Protein AF-A0A835YBN4-F1 (afdb_monomer)

pLDDT: mean 74.6, std 15.52, range [43.59, 91.94]

Secondary structure (DSSP, 8-state):
-PPPPPPPP---HHHHHHHHHHHHHHH---TTGGGTTPPPPTT-HHHHHHHHHT-HHHHHEEEEEE---SS--SS-SS-EEEEEEPP--

Radius of gyration: 18.92 Å; Cα contacts (8 Å, |Δi|>4): 87; chains: 1; bounding box: 54×31×47 Å

Mean predicted aligned error: 13.19 Å

Sequence (89 aa):
MSQPAPQPPATTAAAALAAAAALEEVYGPSIWESAAHASVPPTAWEYQVRRQLNDAAYNHLQYVPYCSTMPVPPRCEEPKFMWRRKERH

Solvent-accessible surface area (backbone atoms only — not comparable to full-atom values): 5594 Å² total; per-residue (Å²): 137,89,80,82,79,86,74,78,79,82,78,50,68,66,60,56,50,54,52,50,57,61,47,43,78,75,71,53,56,49,42,44,64,14,6,61,86,54,73,86,57,93,79,41,60,74,59,50,53,35,58,74,66,65,33,70,60,56,77,51,28,41,81,41,42,27,37,84,59,82,78,57,48,82,63,40,91,78,51,44,75,45,79,41,75,52,81,84,126

Foldseek 3Di:
DDDDDDDDPPPDVVVVVVVVVVVCVVQPDAQQQQAVPDDDDPPPVVLVVCVVVVDPLNVFWDWGWGHPDPPRDSHHPDTDIDTDGDPDD

Organism: NCBI:txid47281

Structure (mmCIF, N/CA/C/O backbone):
data_AF-A0A835YBN4-F1
#
_entry.id   AF-A0A835YBN4-F1
#
loop_
_atom_site.group_PDB
_atom_site.id
_atom_site.type_symbol
_atom_site.label_atom_id
_atom_site.label_alt_id
_atom_site.label_comp_id
_atom_site.label_asym_id
_atom_site.label_entity_id
_atom_site.label_seq_id
_atom_site.pdbx_PDB_ins_code
_atom_site.Cartn_x
_atom_site.Cartn_y
_atom_site.Cartn_z
_atom_site.occupancy
_atom_site.B_iso_or_equiv
_atom_site.auth_seq_id
_atom_site.auth_comp_id
_atom_site.auth_asym_id
_atom_site.auth_atom_id
_atom_site.pdbx_PDB_model_num
ATOM 1 N N . MET A 1 1 ? -43.148 23.254 -29.489 1.00 44.47 1 MET A N 1
ATOM 2 C CA . MET A 1 1 ? -42.618 21.944 -29.919 1.00 44.47 1 MET A CA 1
ATOM 3 C C . MET A 1 1 ? -41.347 21.688 -29.124 1.00 44.47 1 MET A C 1
ATOM 5 O O . MET A 1 1 ? -40.341 22.329 -29.392 1.00 44.47 1 MET A O 1
ATOM 9 N N . SER A 1 2 ? -41.437 20.870 -28.074 1.00 50.56 2 SER A N 1
ATOM 10 C CA . SER A 1 2 ? -40.315 20.531 -27.189 1.00 50.56 2 SER A CA 1
ATOM 11 C C . SER A 1 2 ? -39.433 19.474 -27.850 1.00 50.56 2 SER A C 1
ATOM 13 O O . SER A 1 2 ? -39.938 18.412 -28.204 1.00 50.56 2 SER A O 1
ATOM 15 N N . GLN A 1 3 ? -38.137 19.742 -28.005 1.00 56.88 3 GLN A N 1
ATOM 16 C CA . GLN A 1 3 ? -37.148 18.697 -28.287 1.00 56.88 3 GLN A CA 1
ATOM 17 C C . GLN A 1 3 ? -36.542 18.226 -26.954 1.00 56.88 3 GLN A C 1
ATOM 19 O O . GLN A 1 3 ? -36.223 19.076 -26.119 1.00 56.88 3 GLN A O 1
ATOM 24 N N . PRO A 1 4 ? -36.413 16.909 -26.708 1.00 48.34 4 PRO A N 1
ATOM 25 C CA . PRO A 1 4 ? -35.791 16.400 -25.495 1.00 48.34 4 PRO A CA 1
ATOM 26 C C . PRO A 1 4 ? -34.265 16.525 -25.584 1.00 48.34 4 PRO A C 1
ATOM 28 O O . PRO A 1 4 ? -33.670 16.356 -26.647 1.00 48.34 4 PRO A O 1
ATOM 31 N N . ALA A 1 5 ? -33.643 16.838 -24.448 1.00 54.28 5 ALA A N 1
ATOM 32 C CA . ALA A 1 5 ? -32.200 16.974 -24.303 1.00 54.28 5 ALA A CA 1
ATOM 33 C C . ALA A 1 5 ? -31.458 15.677 -24.698 1.00 54.28 5 ALA A C 1
ATOM 35 O O . ALA A 1 5 ? -31.942 14.586 -24.378 1.00 54.28 5 ALA A O 1
ATOM 36 N N . PRO A 1 6 ? -30.276 15.763 -25.337 1.00 49.06 6 PRO A N 1
ATOM 37 C CA . PRO A 1 6 ? -29.439 14.594 -25.566 1.00 49.06 6 PRO A CA 1
ATOM 38 C C . PRO A 1 6 ? -28.955 14.060 -24.213 1.00 49.06 6 PRO A C 1
ATOM 40 O O . PRO A 1 6 ? -28.275 14.757 -23.459 1.00 49.06 6 PRO A O 1
ATOM 43 N N . GLN A 1 7 ? -29.345 12.831 -23.881 1.00 57.34 7 GLN A N 1
ATOM 44 C CA . GLN A 1 7 ? -28.835 12.146 -22.699 1.00 57.34 7 GLN A CA 1
ATOM 45 C C . GLN A 1 7 ? -27.337 11.853 -22.874 1.00 57.34 7 GLN A C 1
ATOM 47 O O . GLN A 1 7 ? -26.923 11.483 -23.977 1.00 57.34 7 GLN A O 1
ATOM 52 N N . PRO A 1 8 ? -26.510 11.998 -21.823 1.00 54.62 8 PRO A N 1
ATOM 53 C CA . PRO A 1 8 ? -25.116 11.585 -21.896 1.00 54.62 8 PRO A CA 1
ATOM 54 C C . PRO A 1 8 ? -25.057 10.065 -22.112 1.00 54.62 8 PRO A C 1
ATOM 56 O O . PRO A 1 8 ? -25.837 9.338 -21.487 1.00 54.62 8 PRO A O 1
ATOM 59 N N . PRO A 1 9 ? -24.158 9.555 -22.974 1.00 48.28 9 PRO A N 1
ATOM 60 C CA . PRO A 1 9 ? -23.984 8.121 -23.098 1.00 48.28 9 PRO A CA 1
ATOM 61 C C . PRO A 1 9 ? -23.549 7.593 -21.733 1.00 48.28 9 PRO A C 1
ATOM 63 O O . PRO A 1 9 ? -22.599 8.093 -21.131 1.00 48.28 9 PRO A O 1
ATOM 66 N N . ALA A 1 10 ? -24.282 6.604 -21.229 1.00 51.59 10 ALA A N 1
ATOM 67 C CA . ALA A 1 10 ? -23.876 5.821 -20.080 1.00 51.59 10 ALA A CA 1
ATOM 68 C C . ALA A 1 10 ? -22.556 5.124 -20.437 1.00 51.59 10 ALA A C 1
ATOM 70 O O . ALA A 1 10 ? -22.552 4.033 -21.008 1.00 51.59 10 ALA A O 1
ATOM 71 N N . THR A 1 11 ? -21.436 5.794 -20.156 1.00 53.25 11 THR A N 1
ATOM 72 C CA . THR A 1 11 ? -20.089 5.249 -20.298 1.00 53.25 11 THR A CA 1
ATOM 73 C C . THR A 1 11 ? -20.008 4.041 -19.389 1.00 53.25 11 THR A C 1
ATOM 75 O O . THR A 1 11 ? -19.889 4.138 -18.169 1.00 53.25 11 THR A O 1
ATOM 78 N N . THR A 1 12 ? -20.174 2.879 -20.002 1.00 55.81 12 THR A N 1
ATOM 79 C CA . THR A 1 12 ? -20.163 1.595 -19.330 1.00 55.81 12 THR A CA 1
ATOM 80 C C . THR A 1 12 ? -18.754 1.408 -18.781 1.00 55.81 12 THR A C 1
ATOM 82 O O . THR A 1 12 ? -17.789 1.476 -19.540 1.00 55.81 12 THR A O 1
ATOM 85 N N . ALA A 1 13 ? -18.618 1.182 -17.472 1.00 49.88 13 ALA A N 1
ATOM 86 C CA . ALA A 1 13 ? -17.328 0.973 -16.803 1.00 49.88 13 ALA A CA 1
ATOM 87 C C . ALA A 1 13 ? -16.459 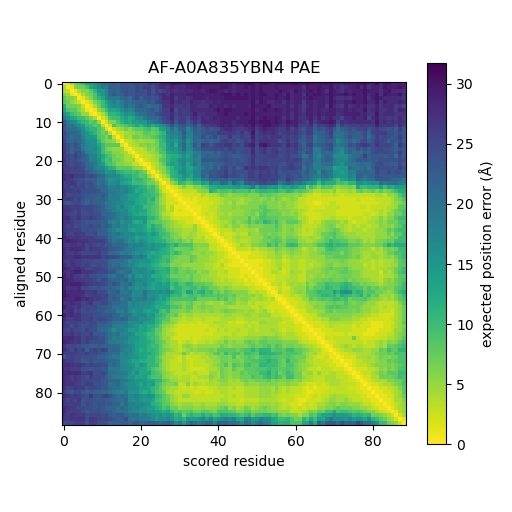-0.104 -17.492 1.00 49.88 13 ALA A C 1
ATOM 89 O O . ALA A 1 13 ? -15.235 -0.036 -17.449 1.00 49.88 13 ALA A O 1
ATOM 90 N N . ALA A 1 14 ? -17.088 -1.038 -18.212 1.00 51.44 14 ALA A N 1
ATOM 91 C CA . ALA A 1 14 ? -16.429 -2.032 -19.053 1.00 51.44 14 ALA A CA 1
ATOM 92 C C . ALA A 1 14 ? -15.583 -1.431 -20.198 1.00 51.44 14 ALA A C 1
ATOM 94 O O . ALA A 1 14 ? -14.508 -1.945 -20.490 1.00 51.44 14 ALA A O 1
ATOM 95 N N . ALA A 1 15 ? -16.017 -0.328 -20.818 1.00 43.59 15 ALA A N 1
ATOM 96 C CA . ALA A 1 15 ? -15.259 0.341 -21.879 1.00 43.59 15 ALA A CA 1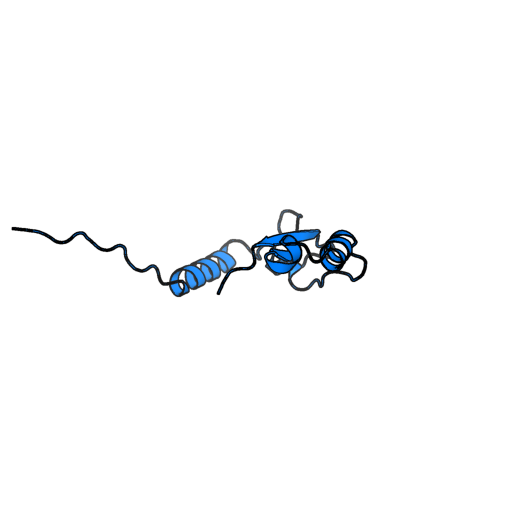
ATOM 97 C C . ALA A 1 15 ? -14.035 1.094 -21.326 1.00 43.59 15 ALA A C 1
ATOM 99 O O . ALA A 1 15 ? -12.991 1.135 -21.971 1.00 43.59 15 ALA A O 1
ATOM 100 N N . ALA A 1 16 ? -14.137 1.631 -20.105 1.00 51.31 16 ALA A N 1
ATOM 101 C CA . ALA A 1 16 ? -13.000 2.227 -19.403 1.00 51.31 16 ALA A CA 1
ATOM 102 C C . ALA A 1 16 ? -11.979 1.161 -18.970 1.00 51.31 16 ALA A C 1
ATOM 104 O O . ALA A 1 16 ? -10.778 1.385 -19.089 1.00 51.31 16 ALA A O 1
ATOM 105 N N . LEU A 1 17 ? -12.449 -0.016 -18.539 1.00 53.09 17 LEU A N 1
ATOM 106 C CA . LEU A 1 17 ? -11.584 -1.146 -18.196 1.00 53.09 17 LEU A CA 1
ATOM 107 C C . LEU A 1 17 ? -10.829 -1.680 -19.427 1.00 53.09 17 LEU A C 1
ATOM 109 O O . LEU A 1 17 ? -9.635 -1.946 -19.348 1.00 53.09 17 LEU A O 1
ATOM 113 N N . ALA A 1 18 ? -11.503 -1.773 -20.580 1.00 56.31 18 ALA A N 1
ATOM 114 C CA . ALA A 1 18 ? -10.886 -2.202 -21.836 1.00 56.31 18 ALA A CA 1
ATOM 115 C C . ALA A 1 18 ? -9.859 -1.186 -22.372 1.00 56.31 18 ALA A C 1
ATOM 117 O O . ALA A 1 18 ? -8.814 -1.578 -22.883 1.00 56.31 18 ALA A O 1
ATOM 118 N N . ALA A 1 19 ? -10.119 0.117 -22.219 1.00 52.91 19 ALA A N 1
ATOM 119 C CA . ALA A 1 19 ? -9.159 1.159 -22.584 1.00 52.91 19 ALA A CA 1
ATOM 120 C C . ALA A 1 19 ? -7.941 1.202 -21.642 1.00 52.91 19 ALA A C 1
ATOM 122 O O . ALA A 1 19 ? -6.832 1.466 -22.098 1.00 52.91 19 ALA A O 1
ATOM 123 N N . ALA A 1 20 ? -8.127 0.914 -20.348 1.00 55.59 20 ALA A N 1
ATOM 124 C CA . ALA A 1 20 ? -7.025 0.787 -19.394 1.00 55.59 20 ALA A CA 1
ATOM 125 C C . ALA A 1 20 ? -6.126 -0.417 -19.725 1.00 55.59 20 ALA A C 1
ATOM 127 O O . ALA A 1 20 ? -4.911 -0.257 -19.780 1.00 55.59 20 ALA A O 1
ATOM 128 N N . ALA A 1 21 ? -6.722 -1.568 -20.058 1.00 57.41 21 ALA A N 1
ATOM 129 C CA . ALA A 1 21 ? -5.982 -2.750 -20.506 1.00 57.41 21 ALA A CA 1
ATOM 130 C C . ALA A 1 21 ? -5.196 -2.495 -21.809 1.00 57.41 21 ALA A C 1
ATOM 132 O O . ALA A 1 21 ? -4.058 -2.928 -21.948 1.00 57.41 21 ALA A O 1
ATOM 133 N N . ALA A 1 22 ? -5.767 -1.736 -22.753 1.00 53.56 22 ALA A N 1
ATOM 134 C CA . ALA A 1 22 ? -5.082 -1.375 -23.997 1.00 53.56 22 ALA A CA 1
ATOM 135 C C . ALA A 1 22 ? -3.920 -0.379 -23.796 1.00 53.56 22 ALA A C 1
ATOM 137 O O . ALA A 1 22 ? -2.981 -0.360 -24.588 1.00 53.56 22 ALA A O 1
ATOM 138 N N . LEU A 1 23 ? -3.961 0.459 -22.753 1.00 53.94 23 LEU A N 1
ATOM 139 C CA . LEU A 1 23 ? -2.853 1.357 -22.399 1.00 53.94 23 LEU A CA 1
ATOM 140 C C . LEU A 1 23 ? -1.727 0.639 -21.642 1.00 53.94 23 LEU A C 1
ATOM 142 O O . LEU A 1 23 ? -0.570 1.049 -21.762 1.00 53.94 23 LEU A O 1
ATOM 146 N N . GLU A 1 24 ? -2.045 -0.430 -20.910 1.00 53.28 24 GLU A N 1
ATOM 147 C CA . GLU A 1 24 ? -1.070 -1.294 -20.229 1.00 53.28 24 GLU A CA 1
ATOM 148 C C . GLU A 1 24 ? -0.064 -1.908 -21.226 1.00 53.28 24 GLU A C 1
ATOM 150 O O . GLU A 1 24 ? 1.134 -1.963 -20.946 1.00 53.28 24 GLU A O 1
ATOM 155 N N . GLU A 1 25 ? -0.510 -2.256 -22.443 1.00 51.25 25 GLU A N 1
ATOM 156 C CA . GLU A 1 25 ? 0.370 -2.760 -23.513 1.00 51.25 25 GLU A CA 1
ATOM 157 C C . GLU A 1 25 ? 1.349 -1.707 -24.070 1.00 51.25 25 GLU A C 1
ATOM 159 O O . GLU A 1 25 ? 2.372 -2.071 -24.651 1.00 51.25 25 GLU A O 1
ATOM 164 N N . VAL A 1 26 ? 1.080 -0.406 -23.899 1.00 59.22 26 VAL A N 1
ATOM 165 C CA . VAL A 1 26 ? 1.876 0.676 -24.516 1.00 59.22 26 VAL A CA 1
ATOM 166 C C . VAL A 1 26 ? 2.917 1.270 -23.555 1.00 59.22 26 VAL A C 1
ATOM 168 O O . VAL A 1 26 ? 3.940 1.782 -24.011 1.00 59.22 26 VAL A O 1
ATOM 171 N N . TYR A 1 27 ? 2.699 1.197 -22.235 1.00 63.00 27 TYR A N 1
ATOM 172 C CA . TYR A 1 27 ? 3.492 1.952 -21.247 1.00 63.00 27 TYR A CA 1
ATOM 173 C C . TYR A 1 27 ? 4.164 1.117 -20.142 1.00 63.00 27 TYR A C 1
ATOM 175 O O . TYR A 1 27 ? 4.870 1.684 -19.305 1.00 63.00 27 TYR A O 1
ATOM 183 N N . GLY A 1 28 ? 4.033 -0.213 -20.170 1.00 69.38 28 GLY A N 1
ATOM 184 C CA . GLY A 1 28 ? 4.554 -1.088 -19.117 1.00 69.38 28 GLY A CA 1
ATOM 185 C C . GLY A 1 28 ? 3.655 -1.108 -17.870 1.00 69.38 28 GLY A C 1
ATOM 186 O O . GLY A 1 28 ? 2.633 -0.422 -17.834 1.00 69.38 28 GLY A O 1
ATOM 187 N N . PRO A 1 29 ? 4.011 -1.908 -16.848 1.00 80.06 29 PRO A N 1
ATOM 188 C CA . PRO A 1 29 ? 3.154 -2.122 -15.688 1.00 80.06 29 PRO A CA 1
ATOM 189 C C . PRO A 1 29 ? 2.992 -0.842 -14.869 1.00 80.06 29 PRO A C 1
ATOM 191 O O . PRO A 1 29 ? 3.922 -0.043 -14.719 1.00 80.06 29 PRO A O 1
ATOM 194 N N . SER A 1 30 ? 1.803 -0.649 -14.307 1.00 85.50 30 SER A N 1
ATOM 195 C CA . SER A 1 30 ? 1.531 0.480 -13.427 1.00 85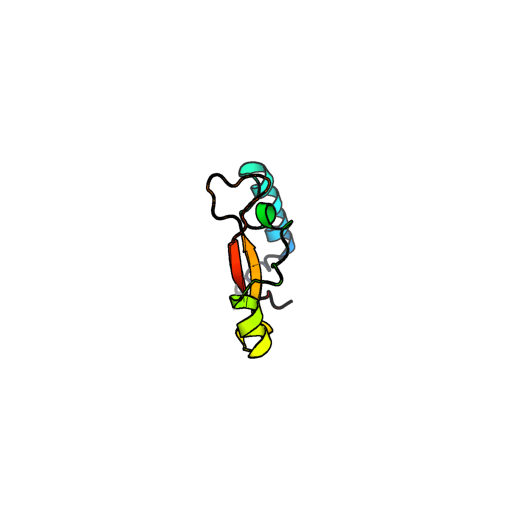.50 30 SER A CA 1
ATOM 196 C C . SER A 1 30 ? 2.302 0.364 -12.108 1.00 85.50 30 SER A C 1
ATOM 198 O O . SER A 1 30 ? 2.657 -0.722 -11.644 1.00 85.50 30 SER A O 1
ATOM 200 N N . ILE A 1 31 ? 2.491 1.500 -11.424 1.00 87.50 31 ILE A N 1
ATOM 201 C CA . ILE A 1 31 ? 3.127 1.540 -10.093 1.00 87.50 31 ILE A CA 1
ATOM 202 C C . ILE A 1 31 ? 2.446 0.618 -9.069 1.00 87.50 31 ILE A C 1
ATOM 204 O O . ILE A 1 31 ? 3.071 0.230 -8.083 1.00 87.50 31 ILE A O 1
ATOM 208 N N . TRP A 1 32 ? 1.170 0.292 -9.285 1.00 88.38 32 TRP A N 1
ATOM 209 C CA . TRP A 1 32 ? 0.373 -0.566 -8.419 1.00 88.38 32 TRP A CA 1
ATOM 210 C C . TRP A 1 32 ? 0.579 -2.037 -8.765 1.00 88.38 32 TRP A C 1
ATOM 212 O O . TRP A 1 32 ? 0.855 -2.825 -7.867 1.00 88.38 32 TRP A O 1
ATOM 222 N N . GLU A 1 33 ? 0.513 -2.401 -10.048 1.00 86.50 33 GLU A N 1
ATOM 223 C CA . GLU A 1 33 ? 0.740 -3.777 -10.520 1.00 86.50 33 GLU A CA 1
ATOM 224 C C . GLU A 1 33 ? 2.136 -4.269 -10.154 1.00 86.50 33 GLU A C 1
ATOM 226 O O . GLU A 1 33 ? 2.287 -5.342 -9.567 1.00 86.50 33 GLU A O 1
ATOM 231 N N . SER A 1 34 ? 3.153 -3.436 -10.371 1.00 87.00 34 SER A N 1
ATOM 232 C CA . SER A 1 34 ? 4.535 -3.765 -10.020 1.00 87.00 34 SER A CA 1
ATOM 233 C C . SER A 1 34 ? 4.733 -4.041 -8.533 1.00 87.00 34 SER A C 1
ATOM 235 O O . SER A 1 34 ? 5.650 -4.773 -8.156 1.00 87.00 34 SER A O 1
ATOM 237 N N . ALA A 1 35 ? 3.884 -3.476 -7.674 1.00 88.88 35 ALA A N 1
ATOM 238 C CA . ALA A 1 35 ? 3.928 -3.637 -6.225 1.00 88.88 35 ALA A CA 1
ATOM 239 C C . ALA A 1 35 ? 2.836 -4.580 -5.679 1.00 88.88 35 ALA A C 1
ATOM 241 O O . ALA A 1 35 ? 2.845 -4.887 -4.490 1.00 88.88 35 ALA A O 1
ATOM 242 N N . ALA A 1 36 ? 1.932 -5.092 -6.524 1.00 86.50 36 ALA A N 1
ATOM 243 C CA . ALA A 1 36 ? 0.777 -5.897 -6.113 1.00 86.50 36 ALA A CA 1
ATOM 244 C C . ALA A 1 36 ? 1.166 -7.230 -5.454 1.00 86.50 36 ALA A C 1
ATOM 246 O O . ALA A 1 36 ? 0.406 -7.791 -4.668 1.00 86.50 36 ALA A O 1
ATOM 247 N N . HIS A 1 37 ? 2.369 -7.724 -5.744 1.00 84.12 37 HIS A N 1
ATOM 248 C CA . HIS A 1 37 ? 2.924 -8.931 -5.137 1.00 84.12 37 HIS A CA 1
ATOM 249 C C . HIS A 1 37 ? 3.323 -8.746 -3.661 1.00 84.12 37 HIS A C 1
ATOM 251 O O . HIS A 1 37 ? 3.609 -9.729 -2.977 1.00 84.12 37 HIS A O 1
ATOM 257 N N . ALA A 1 38 ? 3.378 -7.508 -3.167 1.00 86.00 38 ALA A N 1
ATOM 258 C CA . ALA A 1 38 ? 3.789 -7.210 -1.809 1.00 86.00 38 ALA A CA 1
ATOM 259 C C . ALA A 1 38 ? 2.599 -7.142 -0.851 1.00 86.00 38 ALA A C 1
ATOM 261 O O . ALA A 1 38 ? 1.651 -6.382 -1.038 1.00 86.00 38 ALA A O 1
ATOM 262 N N . SER A 1 39 ? 2.673 -7.901 0.237 1.00 84.25 39 SER A N 1
ATOM 263 C CA . SER A 1 39 ? 1.731 -7.774 1.347 1.00 84.25 39 SER A CA 1
ATOM 264 C C . SER A 1 39 ? 2.157 -6.658 2.296 1.00 84.25 39 SER A C 1
ATOM 266 O O . SER A 1 39 ? 3.350 -6.480 2.542 1.00 84.25 39 SER A O 1
ATOM 268 N N . VAL A 1 40 ? 1.188 -5.973 2.909 1.00 83.06 40 VAL A N 1
ATOM 269 C CA . VAL A 1 40 ? 1.447 -5.042 4.018 1.00 83.06 40 VAL A CA 1
ATOM 270 C C . VAL A 1 40 ? 2.199 -5.786 5.127 1.00 83.06 40 VAL A C 1
ATOM 272 O O . VAL A 1 40 ? 1.651 -6.751 5.671 1.00 83.06 40 VAL A O 1
ATOM 275 N N . PRO A 1 41 ? 3.435 -5.385 5.474 1.00 81.94 41 PRO A N 1
ATOM 276 C CA . PRO A 1 41 ? 4.196 -6.085 6.488 1.00 81.94 41 PRO A CA 1
ATOM 277 C C . PRO A 1 41 ? 3.510 -5.922 7.848 1.00 81.94 41 PRO A C 1
ATOM 279 O O . PRO A 1 41 ? 2.961 -4.856 8.149 1.00 81.94 41 PRO A O 1
ATOM 282 N N . PRO A 1 42 ? 3.566 -6.945 8.718 1.00 77.56 42 PRO A N 1
ATOM 283 C CA . PRO A 1 42 ? 2.948 -6.868 10.033 1.00 77.56 42 PRO A CA 1
ATOM 284 C C . PRO A 1 42 ? 3.568 -5.759 10.883 1.00 77.56 42 PRO A C 1
ATOM 286 O O . PRO A 1 42 ? 2.897 -5.256 11.768 1.00 77.56 42 PRO A O 1
ATOM 289 N N . THR A 1 43 ? 4.804 -5.342 10.601 1.00 82.00 43 THR A N 1
ATOM 290 C CA . THR A 1 43 ? 5.533 -4.266 11.287 1.00 82.00 43 THR A CA 1
ATOM 291 C C . THR A 1 43 ? 5.189 -2.856 10.792 1.00 82.00 43 THR A C 1
ATOM 293 O O . THR A 1 43 ? 5.752 -1.891 11.305 1.00 82.00 43 THR A O 1
ATOM 296 N N . ALA A 1 44 ? 4.279 -2.698 9.822 1.00 84.31 44 ALA A N 1
ATOM 297 C CA . ALA A 1 44 ? 3.855 -1.387 9.332 1.00 84.31 44 ALA A CA 1
ATOM 298 C C . ALA A 1 44 ? 3.111 -0.605 10.429 1.00 84.31 44 ALA A C 1
ATOM 300 O O . ALA A 1 44 ? 1.901 -0.763 10.620 1.00 84.31 44 ALA A O 1
ATOM 301 N N . TRP A 1 45 ? 3.840 0.250 11.152 1.00 83.75 45 TRP A N 1
ATOM 302 C CA . TRP A 1 45 ? 3.322 0.996 12.302 1.00 83.75 45 TRP A CA 1
ATOM 303 C C . TRP A 1 45 ? 2.101 1.854 11.935 1.00 83.75 45 TRP A C 1
ATOM 305 O O . TRP A 1 45 ? 1.132 1.902 12.685 1.00 83.75 45 TRP A O 1
ATOM 315 N N . GLU A 1 46 ? 2.092 2.455 10.744 1.00 84.00 46 GLU A N 1
ATOM 316 C CA . GLU A 1 46 ? 1.001 3.307 10.248 1.00 84.00 46 GLU A CA 1
ATOM 317 C C . GLU A 1 46 ? -0.307 2.526 10.088 1.00 84.00 46 GLU A C 1
ATOM 319 O O . GLU A 1 46 ? -1.391 3.026 10.402 1.00 84.00 46 GLU A O 1
ATOM 324 N N . TYR A 1 47 ? -0.196 1.282 9.616 1.00 84.38 47 TYR A N 1
ATOM 325 C CA . TYR A 1 47 ? -1.321 0.365 9.501 1.00 84.38 47 TYR A CA 1
ATOM 326 C C . TYR A 1 47 ? -1.792 -0.094 10.881 1.00 84.38 47 TYR A C 1
ATOM 328 O O . TYR A 1 47 ? -2.990 -0.060 11.168 1.00 84.38 47 TYR A O 1
ATOM 336 N N . GLN A 1 48 ? -0.861 -0.473 11.761 1.00 85.94 48 GLN A N 1
ATOM 337 C CA . GLN A 1 48 ? -1.189 -0.950 13.103 1.00 85.94 48 GLN A CA 1
ATOM 338 C C . GLN A 1 48 ? -1.866 0.120 13.966 1.00 85.94 48 GLN A C 1
ATOM 340 O O . GLN A 1 48 ? -2.893 -0.170 14.574 1.00 85.94 48 GLN A O 1
ATOM 345 N N . VAL A 1 49 ? -1.345 1.349 13.990 1.00 86.69 49 VAL A N 1
ATOM 346 C CA . VAL A 1 49 ? -1.905 2.452 14.788 1.00 86.69 49 VAL A CA 1
ATOM 347 C C . VAL A 1 49 ? -3.338 2.752 14.356 1.00 86.69 49 VAL A C 1
ATOM 349 O O . VAL A 1 49 ? -4.242 2.799 15.186 1.00 86.69 49 VAL A O 1
ATOM 352 N N . ARG A 1 50 ? -3.588 2.881 13.048 1.00 85.25 50 ARG A N 1
ATOM 353 C CA . ARG A 1 50 ? -4.937 3.174 12.535 1.00 85.25 50 ARG A CA 1
ATOM 354 C C . ARG A 1 50 ? -5.905 2.006 12.716 1.00 85.25 50 ARG A C 1
ATOM 356 O O . ARG A 1 50 ? -7.085 2.238 12.967 1.00 85.25 50 ARG A O 1
ATOM 363 N N . ARG A 1 51 ? -5.411 0.764 12.641 1.00 84.38 51 ARG A N 1
ATOM 364 C CA . ARG A 1 51 ? -6.186 -0.441 12.970 1.00 84.38 51 ARG A CA 1
ATOM 365 C C . ARG A 1 51 ? -6.573 -0.475 14.451 1.00 84.38 51 ARG A C 1
ATOM 367 O O . ARG A 1 51 ? -7.715 -0.797 14.752 1.00 84.38 51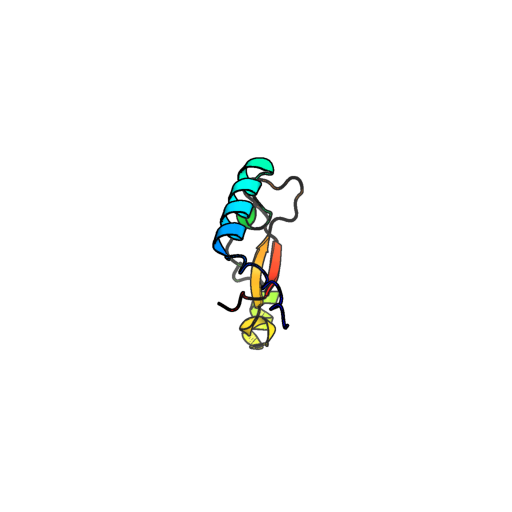 ARG A O 1
ATOM 374 N N . GLN A 1 52 ? -5.655 -0.145 15.362 1.00 87.06 52 GLN A N 1
ATOM 375 C CA . GLN A 1 52 ? -5.928 -0.103 16.806 1.00 87.06 52 GLN A CA 1
ATOM 376 C C . GLN A 1 52 ? -6.919 1.006 17.174 1.00 87.06 52 GLN A C 1
ATOM 378 O O . GLN A 1 52 ? -7.807 0.785 17.989 1.00 87.06 52 GLN A O 1
ATOM 383 N N . LEU A 1 53 ? -6.797 2.176 16.542 1.00 87.19 53 LEU A N 1
ATOM 384 C CA . LEU A 1 53 ? -7.705 3.308 16.747 1.00 87.19 53 LEU A CA 1
ATOM 385 C C . LEU A 1 53 ? -9.083 3.116 16.092 1.00 87.19 53 LEU A C 1
ATOM 387 O O . LEU A 1 53 ? -9.991 3.890 16.377 1.00 87.19 53 LEU A O 1
ATOM 391 N N . ASN A 1 54 ? -9.238 2.112 15.219 1.00 82.56 54 ASN A N 1
ATOM 392 C CA . ASN A 1 54 ? -10.447 1.869 14.426 1.00 82.56 54 ASN A CA 1
ATOM 393 C C . ASN A 1 54 ? -10.965 3.140 13.715 1.00 82.56 54 ASN A C 1
AT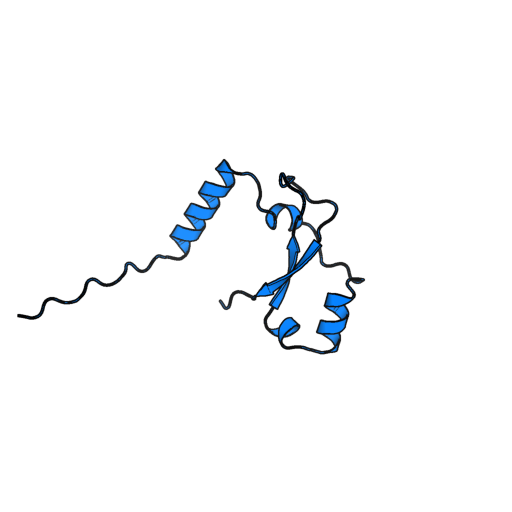OM 395 O O . ASN A 1 54 ? -12.155 3.458 13.721 1.00 82.56 54 ASN A O 1
ATOM 399 N N . ASP A 1 55 ? -10.035 3.893 13.129 1.00 80.94 55 ASP A N 1
ATOM 400 C CA . ASP A 1 55 ? -10.299 5.203 12.534 1.00 80.94 55 ASP A CA 1
ATOM 401 C C . ASP A 1 55 ? -11.118 5.095 11.226 1.00 80.94 55 ASP A C 1
ATOM 403 O O . ASP A 1 55 ? -11.118 4.073 10.532 1.00 80.94 55 ASP A O 1
ATOM 407 N N . ALA A 1 56 ? -11.782 6.181 10.828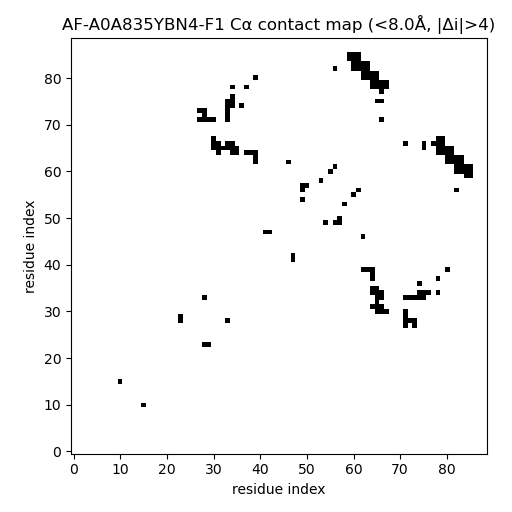 1.00 76.50 56 ALA A N 1
ATOM 408 C CA . ALA A 1 56 ? -12.487 6.308 9.553 1.00 76.50 56 ALA A CA 1
ATOM 409 C C . ALA A 1 56 ? -11.581 5.966 8.356 1.00 76.50 56 ALA A C 1
ATOM 411 O O . ALA A 1 56 ? -12.046 5.396 7.368 1.00 76.50 56 ALA A O 1
ATOM 412 N N . ALA A 1 57 ? -10.278 6.245 8.459 1.00 76.25 57 ALA A N 1
ATOM 413 C CA . ALA A 1 57 ? -9.287 5.832 7.472 1.00 76.25 57 ALA A CA 1
ATOM 414 C C . ALA A 1 57 ? -9.178 4.304 7.339 1.00 76.25 57 ALA A C 1
ATOM 416 O O . ALA A 1 57 ? -9.135 3.798 6.226 1.00 76.25 57 ALA A O 1
ATOM 417 N N . TYR A 1 58 ? -9.198 3.547 8.437 1.00 81.62 58 TYR A N 1
ATOM 418 C CA . TYR A 1 58 ? -9.185 2.081 8.380 1.00 81.62 58 TYR A CA 1
ATOM 419 C C . TYR A 1 58 ? -10.482 1.529 7.760 1.00 81.62 58 TYR A C 1
ATOM 421 O O . TYR A 1 58 ? -10.478 0.599 6.943 1.00 81.62 58 TYR A O 1
ATOM 429 N N . ASN A 1 59 ? -11.605 2.160 8.102 1.00 82.00 59 ASN A N 1
ATOM 430 C CA . ASN A 1 59 ? -12.922 1.745 7.639 1.00 82.00 59 ASN A CA 1
ATOM 431 C C . ASN A 1 59 ? -13.144 2.057 6.148 1.00 82.00 59 ASN A C 1
ATOM 433 O O . ASN A 1 59 ? -13.604 1.192 5.397 1.00 82.00 59 ASN A O 1
ATOM 437 N N . HIS A 1 60 ? -12.740 3.239 5.676 1.00 84.06 60 HIS A N 1
ATOM 438 C CA . HIS A 1 60 ? -13.063 3.740 4.332 1.00 84.06 60 HIS A CA 1
ATOM 439 C C . HIS A 1 60 ? -11.882 3.805 3.352 1.00 84.06 60 HIS A C 1
ATOM 441 O O . HIS A 1 60 ? -12.102 4.014 2.156 1.00 84.06 60 HIS A O 1
ATOM 447 N N . LEU A 1 61 ? -10.645 3.619 3.814 1.00 86.62 61 LEU A N 1
ATOM 448 C CA . LEU A 1 61 ? -9.444 3.593 2.976 1.00 86.62 61 LEU A CA 1
ATOM 449 C C . LEU A 1 61 ? -8.788 2.205 3.031 1.00 86.62 61 LEU A C 1
ATOM 451 O O . LEU A 1 61 ? -8.898 1.468 4.009 1.00 86.62 61 LEU A O 1
ATOM 455 N N . GLN A 1 62 ? -8.130 1.829 1.943 1.00 87.06 62 GLN A N 1
ATOM 456 C CA . GLN A 1 62 ? -7.328 0.626 1.792 1.00 87.06 62 GLN A CA 1
ATOM 457 C C . GLN A 1 62 ? -5.854 1.021 1.828 1.00 87.06 62 GLN A C 1
ATOM 459 O O . GLN A 1 62 ? -5.445 1.948 1.131 1.00 8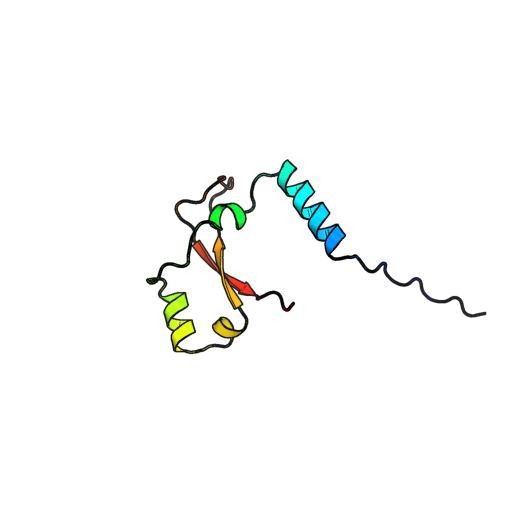7.06 62 GLN A O 1
ATOM 464 N N . TYR A 1 63 ? -5.059 0.327 2.633 1.00 88.06 63 TYR A N 1
ATOM 465 C CA . TYR A 1 63 ? -3.611 0.498 2.647 1.00 88.06 63 TYR A CA 1
ATOM 466 C C . TYR A 1 63 ? -3.013 -0.415 1.574 1.00 88.06 63 TYR A C 1
ATOM 468 O O . TYR A 1 63 ? -3.102 -1.638 1.692 1.00 88.06 63 TYR A O 1
ATOM 476 N N . VAL A 1 64 ? -2.493 0.177 0.500 1.00 90.12 64 VAL A N 1
ATOM 477 C CA . VAL A 1 64 ? -2.050 -0.527 -0.713 1.00 90.12 64 VAL A CA 1
ATOM 478 C C . VAL A 1 64 ? -0.566 -0.273 -0.994 1.00 90.12 64 VAL A C 1
ATOM 480 O O . VAL A 1 64 ? -0.092 0.843 -0.752 1.00 90.12 64 VAL A O 1
ATOM 483 N N . PRO A 1 65 ? 0.174 -1.283 -1.486 1.00 91.94 65 PRO A N 1
ATOM 484 C CA . PRO A 1 65 ? 1.559 -1.124 -1.911 1.00 91.94 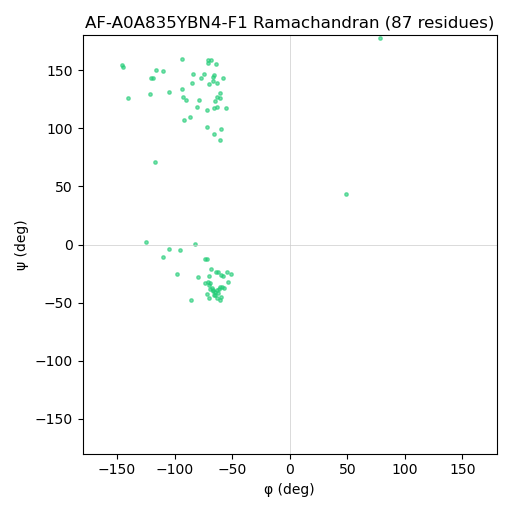65 PRO A CA 1
ATOM 485 C C . PRO A 1 65 ? 1.646 -0.386 -3.256 1.00 91.94 65 PRO A C 1
ATOM 487 O O . PRO A 1 65 ? 0.790 -0.561 -4.120 1.00 91.94 65 PRO A O 1
ATOM 490 N N . TYR A 1 66 ? 2.696 0.406 -3.452 1.00 90.38 66 TYR A N 1
ATOM 491 C CA . TYR A 1 66 ? 3.020 1.071 -4.710 1.00 90.38 66 TYR A CA 1
ATOM 492 C C . TYR A 1 66 ? 4.532 1.162 -4.923 1.00 90.38 66 TYR A C 1
ATOM 494 O O . TYR A 1 66 ? 5.324 1.214 -3.977 1.00 90.38 66 TYR A O 1
ATOM 502 N N . CYS A 1 67 ? 4.932 1.212 -6.188 1.00 90.62 67 CYS A N 1
ATOM 503 C CA . CYS A 1 67 ? 6.306 1.427 -6.601 1.00 90.62 67 CYS A CA 1
ATOM 504 C C . CYS A 1 67 ? 6.582 2.925 -6.781 1.00 90.62 67 CYS A C 1
ATOM 506 O O . CYS A 1 67 ? 5.890 3.598 -7.542 1.00 90.62 67 CYS A O 1
ATOM 508 N N . SER A 1 68 ? 7.591 3.466 -6.091 1.00 88.38 68 SER A N 1
ATOM 509 C CA . SER A 1 68 ? 7.985 4.877 -6.255 1.00 88.38 68 SER A CA 1
ATOM 510 C C . SER A 1 68 ? 9.135 5.098 -7.238 1.00 88.38 68 SER A C 1
ATOM 512 O O . SER A 1 68 ? 9.532 6.242 -7.444 1.00 88.38 68 SER A O 1
ATOM 514 N N . THR A 1 69 ? 9.728 4.033 -7.780 1.00 85.00 69 THR A N 1
ATOM 515 C CA . THR A 1 69 ? 10.868 4.147 -8.696 1.00 85.00 69 THR A CA 1
ATOM 516 C C . THR A 1 69 ? 10.387 4.374 -10.123 1.00 85.00 69 THR A C 1
ATOM 518 O O . THR A 1 69 ? 9.428 3.745 -10.565 1.00 85.00 69 THR A O 1
ATOM 521 N N . MET A 1 70 ? 11.073 5.269 -10.834 1.00 84.44 70 MET A N 1
ATOM 522 C CA . MET A 1 70 ? 10.840 5.568 -12.246 1.00 84.44 70 MET A CA 1
ATOM 523 C C . MET A 1 70 ? 12.143 5.306 -13.019 1.00 84.44 70 MET A C 1
ATOM 525 O O . MET A 1 70 ? 13.178 5.830 -12.599 1.00 84.44 70 MET A O 1
ATOM 529 N N . PRO A 1 71 ? 12.131 4.536 -14.124 1.00 83.50 71 PRO A N 1
ATOM 530 C CA . PRO A 1 71 ? 10.982 3.841 -14.716 1.00 83.50 71 PRO A CA 1
ATOM 531 C C . PRO A 1 71 ? 10.406 2.756 -13.795 1.00 83.50 71 PRO A C 1
ATOM 533 O O . PRO A 1 71 ? 11.105 2.247 -12.918 1.00 83.50 71 PRO A O 1
ATOM 536 N N . VAL A 1 72 ? 9.124 2.433 -13.980 1.00 85.25 72 VAL A N 1
ATOM 537 C CA . VAL A 1 72 ? 8.439 1.433 -13.154 1.00 85.25 72 VAL A CA 1
ATOM 538 C C . VAL A 1 72 ? 8.965 0.041 -13.531 1.00 85.25 72 VAL A C 1
ATOM 540 O O . VAL A 1 72 ? 8.795 -0.383 -14.675 1.00 85.25 72 VAL A O 1
ATOM 543 N N . PRO A 1 73 ? 9.633 -0.681 -12.614 1.00 84.25 73 PRO A N 1
ATOM 544 C CA . PRO A 1 73 ? 10.103 -2.028 -12.890 1.00 84.25 73 PRO A CA 1
ATOM 545 C C . PRO A 1 73 ? 8.913 -2.994 -12.957 1.00 84.25 73 PRO A C 1
ATOM 547 O O . PRO A 1 73 ? 7.908 -2.757 -12.289 1.00 84.25 73 PRO A O 1
ATOM 550 N N . PRO A 1 74 ? 9.023 -4.139 -13.651 1.00 85.19 74 PRO A N 1
ATOM 551 C CA . PRO A 1 74 ? 7.979 -5.168 -13.639 1.00 85.19 74 PRO A CA 1
ATOM 552 C C . PRO A 1 74 ? 7.647 -5.705 -12.247 1.00 85.19 74 PRO A C 1
ATOM 554 O O . PRO A 1 74 ? 6.537 -6.161 -11.990 1.00 85.19 74 PRO A O 1
ATOM 557 N N . ARG A 1 75 ? 8.618 -5.643 -11.333 1.00 87.56 75 ARG A N 1
ATOM 558 C CA . ARG A 1 75 ? 8.473 -6.055 -9.944 1.00 87.56 75 ARG A CA 1
ATOM 559 C C . ARG A 1 75 ? 9.213 -5.078 -9.042 1.00 87.56 75 ARG A C 1
ATOM 561 O O . ARG A 1 75 ? 10.397 -4.826 -9.233 1.00 87.56 75 ARG A O 1
ATOM 568 N N . CYS A 1 76 ? 8.506 -4.535 -8.062 1.00 86.25 76 CYS A N 1
ATOM 569 C CA . CYS A 1 76 ? 9.044 -3.611 -7.072 1.00 86.25 76 CYS A CA 1
ATOM 570 C C . CYS A 1 76 ? 9.538 -4.351 -5.819 1.00 86.25 76 CYS A C 1
ATOM 572 O O . CYS A 1 76 ? 8.721 -4.796 -5.020 1.00 86.25 76 CYS A O 1
ATOM 574 N N . GLU A 1 77 ? 10.854 -4.449 -5.619 1.00 86.00 77 GLU A N 1
ATOM 575 C CA . GLU A 1 77 ? 11.434 -5.119 -4.438 1.00 86.00 77 GLU A CA 1
ATOM 576 C C . GLU A 1 77 ? 11.231 -4.331 -3.134 1.00 86.00 77 GLU A C 1
ATOM 578 O O . GLU A 1 77 ? 11.027 -4.928 -2.080 1.00 86.00 77 GLU A O 1
ATOM 583 N N . GLU A 1 78 ? 11.204 -2.996 -3.216 1.00 87.12 78 GLU A N 1
ATOM 584 C CA . GLU A 1 78 ? 11.009 -2.092 -2.073 1.00 87.12 78 GLU A CA 1
ATOM 585 C C . GLU A 1 78 ? 9.718 -1.264 -2.226 1.00 87.12 78 GLU A C 1
ATOM 587 O O . GLU A 1 78 ? 9.750 -0.062 -2.513 1.00 87.12 78 GLU A O 1
ATOM 592 N N . PRO A 1 79 ? 8.543 -1.901 -2.092 1.00 89.00 79 PRO A N 1
ATOM 593 C CA . PRO A 1 79 ? 7.260 -1.229 -2.222 1.00 89.00 79 PRO A CA 1
ATOM 594 C C . PRO A 1 79 ? 7.016 -0.299 -1.032 1.00 89.00 79 PRO A C 1
ATOM 596 O O . PRO A 1 79 ? 7.244 -0.647 0.128 1.00 89.00 79 PRO A O 1
ATOM 599 N N . LYS A 1 80 ? 6.490 0.887 -1.325 1.00 89.44 80 LYS A N 1
ATOM 600 C CA . LYS A 1 80 ? 5.968 1.812 -0.316 1.00 89.44 80 LYS A CA 1
ATOM 601 C C . LYS A 1 80 ? 4.477 1.590 -0.160 1.00 89.44 80 LYS A C 1
ATOM 603 O O . LYS A 1 80 ? 3.835 1.044 -1.046 1.00 89.44 80 LYS A O 1
ATOM 608 N N . PHE A 1 81 ? 3.909 2.023 0.955 1.00 89.56 81 PHE A N 1
ATOM 609 C CA . PHE A 1 81 ? 2.491 1.829 1.229 1.00 89.56 81 PHE A CA 1
ATOM 610 C C . PHE A 1 81 ? 1.787 3.165 1.378 1.00 89.56 81 PHE A C 1
ATOM 612 O O . PHE A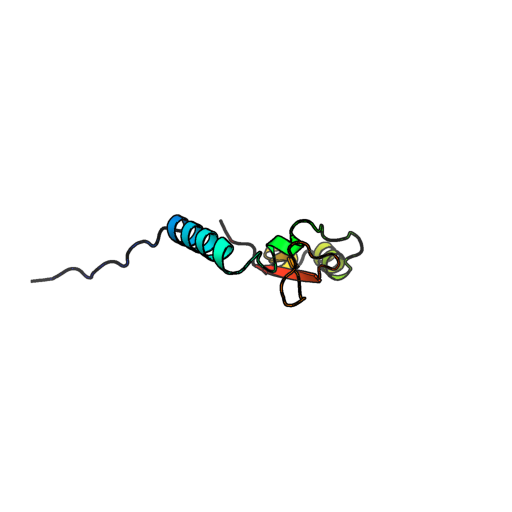 1 81 ? 2.338 4.117 1.927 1.00 89.56 81 PHE A O 1
ATOM 619 N N . MET A 1 82 ? 0.552 3.236 0.894 1.00 89.19 82 MET A N 1
ATOM 620 C CA . MET A 1 82 ? -0.274 4.422 1.062 1.00 89.19 82 MET A CA 1
ATOM 621 C C . MET A 1 82 ? -1.746 4.078 1.224 1.00 89.19 82 MET A C 1
ATOM 623 O O . MET A 1 82 ? -2.232 3.051 0.753 1.00 89.19 82 MET A O 1
ATOM 627 N N . TRP A 1 83 ? -2.471 4.972 1.890 1.00 88.56 83 TRP A N 1
ATOM 628 C CA . TRP A 1 83 ? -3.917 4.876 2.012 1.00 88.56 83 TRP A CA 1
ATOM 629 C C . TRP A 1 83 ? -4.583 5.406 0.743 1.00 88.56 83 TRP A C 1
ATOM 631 O O . TRP A 1 83 ? -4.468 6.586 0.417 1.00 88.56 83 TRP A O 1
ATOM 641 N N . ARG A 1 84 ? -5.316 4.540 0.047 1.00 86.75 84 ARG A N 1
ATOM 642 C CA . ARG A 1 84 ? -6.183 4.886 -1.082 1.00 86.75 84 ARG A CA 1
ATOM 643 C C . ARG A 1 84 ? -7.640 4.725 -0.668 1.00 86.75 84 ARG A C 1
ATOM 645 O O . ARG A 1 84 ? -7.971 3.882 0.156 1.00 86.75 84 ARG A O 1
ATOM 652 N N . ARG A 1 85 ? -8.542 5.523 -1.233 1.00 85.44 85 ARG A N 1
ATOM 653 C CA . ARG A 1 85 ? -9.983 5.355 -1.007 1.00 85.44 85 ARG A CA 1
ATOM 654 C C . ARG A 1 85 ? -10.435 3.972 -1.478 1.00 85.44 85 ARG A C 1
ATOM 656 O O . ARG A 1 85 ? -10.129 3.602 -2.607 1.00 85.44 85 ARG A O 1
ATOM 663 N N . LYS A 1 86 ? -11.175 3.238 -0.638 1.00 83.38 86 LYS A N 1
ATOM 664 C CA . LYS A 1 86 ? -11.859 2.018 -1.086 1.00 83.38 86 LYS A CA 1
ATOM 665 C C . LYS A 1 86 ? -12.888 2.419 -2.136 1.00 83.38 86 LYS A C 1
ATOM 667 O O . LYS A 1 86 ? -13.704 3.313 -1.888 1.00 83.38 86 LYS A O 1
ATOM 672 N N . GLU A 1 87 ? -12.836 1.790 -3.300 1.00 76.12 87 GLU A N 1
ATOM 673 C CA . GLU A 1 87 ? -13.889 1.944 -4.296 1.00 76.12 87 GLU A CA 1
ATOM 674 C C . GLU A 1 87 ? -15.179 1.378 -3.685 1.00 76.12 87 GLU A C 1
ATOM 676 O O . GLU A 1 87 ? -15.224 0.231 -3.239 1.00 76.12 87 GLU A O 1
ATOM 681 N N . ARG A 1 88 ? -16.200 2.235 -3.530 1.00 59.38 88 ARG A N 1
ATOM 682 C CA . ARG A 1 88 ? -17.541 1.791 -3.136 1.00 59.38 88 ARG A CA 1
ATOM 683 C C . ARG A 1 88 ? -18.123 1.077 -4.353 1.00 59.38 88 ARG A C 1
ATOM 685 O O . ARG A 1 88 ? -18.525 1.761 -5.291 1.00 59.38 88 ARG A O 1
ATOM 692 N N . HIS A 1 89 ? -18.098 -0.250 -4.337 1.00 49.31 89 HIS A N 1
ATOM 693 C CA . HIS A 1 89 ? -18.938 -1.066 -5.210 1.00 49.31 89 HIS A CA 1
ATOM 694 C C . HIS A 1 89 ? -20.394 -1.011 -4.749 1.00 49.31 89 HIS A C 1
ATOM 696 O O . HIS A 1 89 ? -20.616 -0.954 -3.515 1.00 49.31 89 HIS A O 1
#